Protein AF-A0A8C3I0Q3-F1 (afdb_monomer)

Foldseek 3Di:
DDDDDDDDDDDDDDDDDDDDPQDFADDDPNDGDRPPPPDPVPPDDDPPLVPPAQQVVVPDDPVNVVVLLVVLLVLLVQLCVQQVHDPQLSVQLSSQLVVCRSVHHCVVDPSLVSSLVSSQVSCVVVVNHDDSVSSVVSSVVVVVVVVVVVVVPDDPDD

Organism: Chrysemys picta bellii (NCBI:txid8478)

pLDDT: mean 80.52, std 21.51, range [33.25, 98.44]

Mean predicted aligned error: 12.86 Å

InterPro domains:
  IPR006671 Cyclin, N-terminal [PF00134] (66-139)
  IPR013763 Cyclin-like domain [SM00385] (74-154)
  IPR036915 Cyclin-like superfamily [SSF47954] (40-147)
  IPR043198 Cyclin/Cyclin-like subunit Ssn8 [PTHR10026] (51-146)

Solvent-accessible surface area (backbone atoms only — not comparable to full-atom values): 9670 Å² total; per-residue (Å²): 142,84,84,85,81,82,84,81,79,85,82,81,76,84,79,77,80,77,84,75,79,87,66,82,44,47,69,59,86,96,42,77,38,74,60,79,81,87,56,82,85,65,78,64,81,57,72,72,47,69,54,76,27,46,26,45,75,71,71,43,53,72,64,62,53,48,51,51,51,53,51,41,42,52,50,37,47,56,42,27,59,78,68,68,50,57,70,67,28,37,52,48,14,41,53,49,45,52,56,45,51,51,75,35,29,65,87,82,37,66,58,70,60,49,34,53,50,24,43,58,49,18,18,50,74,62,77,53,66,74,59,68,67,58,56,52,52,44,51,53,50,54,52,52,54,53,58,50,54,58,62,66,71,54,80,75,89,126

Nearest PDB structures (foldseek):
  2ivx-assembly2_B  TM=9.744E-01  e=4.960E-07  Homo sapiens
  5acb-assembly1_B  TM=9.656E-01  e=1.272E-06  Homo sapiens
  5acb-assembly2_A  TM=9.661E-01  e=4.551E-06  Homo sapiens
  3tnh-assembly1_B  TM=8.666E-01  e=2.474E-06  Homo sapiens
  3tni-assembly1_B  TM=8.677E-01  e=3.264E-06  Homo sapiens

Secondary structure (DSSP, 8-state):
--------PPPPPPPPPPPPP-PPPEEETTEEEPP----GGGSSPPGGGTSS-HHHHTT--HHHHHHHHHHHHHHHHHHHHHTT--HHHHHHHHHHHHHHHHHS-TTTS-HHHHHHHHHHHHHHHTT----HHHHHHHHHHHHHHHHHHHHHTSPPP-

Sequence (158 aa):
MASAATHTSPAAAPAAPPPAPAAPGILIGDRLYSEVSLTIDHSLIPEERLSPTPSMQDGLDLHSETDLRILGCELIQAAGILLRLPQVAMATGQVLFHRFFYSKSFVKHNFEIVAMACINLASKIEEAPRRIRDVINVFHHLRQLRAKSDQLHLPKPG

Radius of gyration: 23.43 Å; Cα contacts (8 Å, |Δi|>4): 129; chains: 1; bounding box: 64×87×39 Å

Structure (mmCIF, N/CA/C/O backbone):
data_AF-A0A8C3I0Q3-F1
#
_entry.id   AF-A0A8C3I0Q3-F1
#
loop_
_atom_site.group_PDB
_atom_site.id
_atom_site.type_symbol
_atom_site.label_atom_id
_atom_site.label_alt_id
_atom_site.label_comp_id
_atom_site.label_asym_id
_atom_site.label_entity_id
_atom_site.label_seq_id
_atom_site.pdbx_PDB_ins_code
_atom_site.Cartn_x
_atom_site.Cartn_y
_atom_site.Cartn_z
_atom_site.occupancy
_atom_site.B_iso_or_equiv
_atom_site.auth_seq_id
_atom_site.auth_comp_id
_atom_site.auth_asym_id
_atom_site.auth_atom_id
_atom_site.pdbx_PDB_model_num
ATOM 1 N N . MET A 1 1 ? 49.233 -57.494 -9.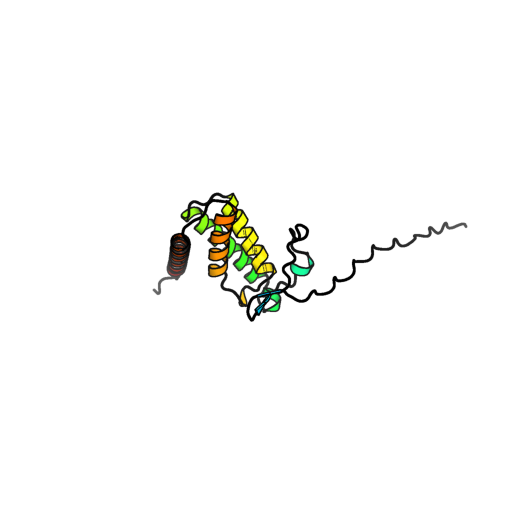953 1.00 43.34 1 MET A N 1
ATOM 2 C CA . MET A 1 1 ? 48.598 -56.604 -10.946 1.00 43.34 1 MET A CA 1
ATOM 3 C C . MET A 1 1 ? 47.140 -57.011 -11.084 1.00 43.34 1 MET A C 1
ATOM 5 O O . MET A 1 1 ? 46.882 -58.045 -11.675 1.00 43.34 1 MET A O 1
ATOM 9 N N . ALA A 1 2 ? 46.220 -56.259 -10.481 1.00 33.25 2 ALA A N 1
ATOM 10 C CA . ALA A 1 2 ? 44.783 -56.299 -10.769 1.00 33.25 2 ALA A CA 1
ATOM 11 C C . ALA A 1 2 ? 44.171 -55.038 -10.138 1.00 33.25 2 ALA A C 1
ATOM 13 O O . ALA A 1 2 ? 43.980 -54.976 -8.928 1.00 33.25 2 ALA A O 1
ATOM 14 N N . SER A 1 3 ? 43.999 -53.994 -10.951 1.00 33.38 3 SER A N 1
ATOM 15 C CA . SER A 1 3 ? 43.379 -52.728 -10.553 1.00 33.38 3 SER A CA 1
ATOM 16 C C . SER A 1 3 ? 41.869 -52.849 -10.757 1.00 33.38 3 SER A C 1
ATOM 18 O O . SER A 1 3 ? 41.429 -53.161 -11.863 1.00 33.38 3 SER A O 1
ATOM 20 N N . ALA A 1 4 ? 41.088 -52.657 -9.694 1.00 33.56 4 ALA A N 1
ATOM 21 C CA . ALA A 1 4 ? 39.631 -52.670 -9.734 1.00 33.56 4 ALA A CA 1
ATOM 22 C C . ALA A 1 4 ? 39.119 -51.298 -10.202 1.00 33.56 4 ALA A C 1
ATOM 24 O O . ALA A 1 4 ? 39.222 -50.309 -9.480 1.00 33.56 4 ALA A O 1
ATOM 25 N N . ALA A 1 5 ? 38.582 -51.240 -11.421 1.00 34.75 5 ALA A N 1
ATOM 26 C CA . ALA A 1 5 ? 37.896 -50.068 -11.948 1.00 34.75 5 ALA A CA 1
ATOM 27 C C . ALA A 1 5 ? 36.432 -50.079 -11.480 1.00 34.75 5 ALA A C 1
ATOM 29 O O . ALA A 1 5 ? 35.624 -50.894 -11.923 1.00 34.75 5 ALA A O 1
ATOM 30 N N . THR A 1 6 ? 36.090 -49.177 -10.565 1.00 37.31 6 THR A N 1
ATOM 31 C CA . THR A 1 6 ? 34.709 -48.866 -10.185 1.00 37.31 6 THR A CA 1
ATOM 32 C C . THR A 1 6 ? 34.046 -48.048 -11.293 1.00 37.31 6 THR A C 1
ATOM 34 O O . THR A 1 6 ? 34.439 -46.910 -11.546 1.00 37.31 6 THR A O 1
ATOM 37 N N . HIS A 1 7 ? 33.037 -48.623 -11.948 1.00 34.91 7 HIS A N 1
ATOM 38 C CA . HIS A 1 7 ? 32.141 -47.913 -12.859 1.00 34.91 7 HIS A CA 1
ATOM 39 C C . HIS A 1 7 ? 31.103 -47.114 -12.059 1.00 34.91 7 HIS A C 1
ATOM 41 O O . HIS A 1 7 ? 30.195 -47.684 -11.457 1.00 34.91 7 HIS A O 1
ATOM 47 N N . THR A 1 8 ? 31.217 -45.789 -12.075 1.00 34.84 8 THR A N 1
ATOM 48 C CA . THR A 1 8 ? 30.207 -44.862 -11.551 1.00 34.84 8 THR A CA 1
ATOM 49 C C . THR A 1 8 ? 29.217 -44.527 -12.672 1.00 34.84 8 THR A C 1
ATOM 51 O O . THR A 1 8 ? 29.595 -43.928 -13.676 1.00 34.84 8 THR A O 1
ATOM 54 N N . SER A 1 9 ? 27.954 -44.939 -12.527 1.00 37.19 9 SER A N 1
ATOM 55 C CA . SER A 1 9 ? 26.857 -44.533 -13.423 1.00 37.19 9 SER A CA 1
ATOM 56 C C . SER A 1 9 ? 26.417 -43.096 -13.109 1.00 37.19 9 SER A C 1
ATOM 58 O O . SER A 1 9 ? 26.292 -42.768 -11.927 1.00 37.19 9 SER A O 1
ATOM 60 N N . PRO A 1 10 ? 26.142 -42.233 -14.104 1.00 39.41 10 PRO A N 1
ATOM 61 C CA . PRO A 1 10 ? 25.580 -40.916 -13.844 1.00 39.41 10 PRO A CA 1
ATOM 62 C C . PRO A 1 10 ? 24.071 -41.032 -13.588 1.00 39.41 10 PRO A C 1
ATOM 64 O O . PRO A 1 10 ? 23.321 -41.562 -14.408 1.00 39.41 10 PRO A O 1
ATOM 67 N N . ALA A 1 11 ? 23.634 -40.540 -12.429 1.00 35.19 11 ALA A N 1
ATOM 68 C CA . ALA A 1 11 ? 22.229 -40.400 -12.077 1.00 35.19 11 ALA A CA 1
ATOM 69 C C . ALA A 1 11 ? 21.565 -39.363 -12.998 1.00 35.19 11 ALA A C 1
ATOM 71 O O . ALA A 1 11 ? 21.990 -38.210 -13.062 1.00 35.19 11 ALA A O 1
ATOM 72 N N . ALA A 1 12 ? 20.534 -39.792 -13.725 1.00 34.19 12 ALA A N 1
ATOM 73 C CA . ALA A 1 12 ? 19.711 -38.931 -14.560 1.00 34.19 12 ALA A CA 1
ATOM 74 C C . ALA A 1 12 ? 18.939 -37.929 -13.684 1.00 34.19 12 ALA A C 1
ATOM 76 O O . ALA A 1 12 ? 18.194 -38.321 -12.786 1.00 34.19 12 ALA A O 1
ATOM 77 N N . ALA A 1 13 ? 19.134 -36.637 -13.947 1.00 39.19 13 ALA A N 1
ATOM 78 C CA . ALA A 1 13 ? 18.364 -35.557 -13.341 1.00 39.19 13 ALA A CA 1
ATOM 79 C C . ALA A 1 13 ? 16.880 -35.649 -13.760 1.00 39.19 13 ALA A C 1
ATOM 81 O O . ALA A 1 13 ? 16.601 -36.008 -14.909 1.00 39.19 13 ALA A O 1
ATOM 82 N N . PRO A 1 14 ? 15.918 -35.326 -12.876 1.00 41.22 14 PRO A N 1
ATOM 83 C CA . PRO A 1 14 ? 14.510 -35.323 -13.244 1.00 41.22 14 PRO A CA 1
ATOM 84 C C . PRO A 1 14 ? 14.243 -34.187 -14.238 1.00 41.22 14 PRO A C 1
ATOM 86 O O . PRO A 1 14 ? 14.601 -33.033 -14.005 1.00 41.22 14 PRO A O 1
ATOM 89 N N . ALA A 1 15 ? 13.637 -34.540 -15.370 1.00 39.31 15 ALA A N 1
ATOM 90 C CA . ALA A 1 15 ? 13.244 -33.610 -16.417 1.00 39.31 15 ALA A CA 1
ATOM 91 C C . ALA A 1 15 ? 12.249 -32.568 -15.876 1.00 39.31 15 ALA A C 1
ATOM 93 O O . ALA A 1 15 ? 11.259 -32.919 -15.230 1.00 39.31 15 ALA A O 1
ATOM 94 N N . ALA A 1 16 ? 12.519 -31.292 -16.154 1.00 39.94 16 ALA A N 1
ATOM 95 C CA . ALA A 1 16 ? 11.624 -30.185 -15.847 1.00 39.94 16 ALA A CA 1
ATOM 96 C C . ALA A 1 16 ? 10.252 -30.377 -16.532 1.00 39.94 16 ALA A C 1
ATOM 98 O O . ALA A 1 16 ? 10.204 -30.867 -17.667 1.00 39.94 16 ALA A O 1
ATOM 99 N N . PRO A 1 17 ? 9.137 -29.998 -15.880 1.00 45.41 17 PRO A N 1
ATOM 100 C CA . PRO A 1 17 ? 7.820 -30.076 -16.494 1.00 45.41 17 PRO A CA 1
ATOM 101 C C . PRO A 1 17 ? 7.729 -29.107 -17.690 1.00 45.41 17 PRO A C 1
ATOM 103 O O . PRO A 1 17 ? 8.362 -28.048 -17.678 1.00 45.41 17 PRO A O 1
ATOM 106 N N . PRO A 1 18 ? 6.959 -29.450 -18.738 1.00 50.00 18 PRO A N 1
ATOM 107 C CA . PRO A 1 18 ? 6.810 -28.602 -19.915 1.00 50.00 18 PRO A CA 1
ATOM 108 C C . PRO A 1 18 ? 6.113 -27.275 -19.560 1.00 50.00 18 PRO A C 1
ATOM 110 O O . PRO A 1 18 ? 5.263 -27.252 -18.665 1.00 50.00 18 PRO A O 1
ATOM 113 N N . PRO A 1 19 ? 6.422 -26.168 -20.264 1.00 43.94 19 PRO A N 1
ATOM 114 C CA . PRO A 1 19 ? 5.737 -24.899 -20.057 1.00 43.94 19 PRO A CA 1
ATOM 115 C C . PRO A 1 19 ? 4.257 -25.051 -20.426 1.00 43.94 19 PRO A C 1
ATOM 117 O O . PRO A 1 19 ? 3.920 -25.444 -21.545 1.00 43.94 19 PRO A O 1
ATOM 120 N N . ALA A 1 20 ? 3.376 -24.760 -19.468 1.00 48.34 20 ALA A N 1
ATOM 121 C CA . ALA A 1 20 ? 1.935 -24.761 -19.682 1.00 48.34 20 ALA A CA 1
ATOM 122 C C . ALA A 1 20 ? 1.564 -23.823 -20.852 1.00 48.34 20 ALA A C 1
ATOM 124 O O . ALA A 1 20 ? 2.151 -22.742 -20.978 1.00 48.34 20 ALA A O 1
ATOM 125 N N . PRO A 1 21 ? 0.608 -24.209 -21.716 1.00 46.50 21 PRO A N 1
ATOM 126 C CA . PRO A 1 21 ? 0.181 -23.372 -22.828 1.00 46.50 21 PRO A CA 1
ATOM 127 C C . PRO A 1 21 ? -0.426 -22.077 -22.282 1.00 46.50 21 PRO A C 1
ATOM 129 O O . PRO A 1 21 ? -1.299 -22.111 -21.417 1.00 46.50 21 PRO A O 1
ATOM 132 N N . ALA A 1 22 ? 0.048 -20.935 -22.783 1.00 52.22 22 ALA A N 1
ATOM 133 C CA . ALA A 1 22 ? -0.490 -19.623 -22.446 1.00 52.22 22 ALA A CA 1
ATOM 134 C C . ALA A 1 22 ? -1.973 -19.559 -22.852 1.00 52.22 22 ALA A C 1
ATOM 136 O O . ALA A 1 22 ? -2.297 -19.411 -24.031 1.00 52.22 22 ALA A O 1
ATOM 137 N N . ALA A 1 23 ? -2.869 -19.720 -21.879 1.00 55.72 23 ALA A N 1
ATOM 138 C CA . ALA A 1 23 ? -4.301 -19.601 -22.088 1.00 55.72 23 ALA A CA 1
ATOM 139 C C . ALA A 1 23 ? -4.661 -18.142 -22.438 1.00 55.72 23 ALA A C 1
ATOM 141 O O . ALA A 1 23 ? -4.063 -17.203 -21.894 1.00 55.72 23 ALA A O 1
ATOM 142 N N . PRO A 1 24 ? -5.611 -17.921 -23.364 1.00 56.50 24 PRO A N 1
ATOM 143 C CA . PRO A 1 24 ? -6.038 -16.582 -23.738 1.00 56.50 24 PRO A CA 1
ATOM 144 C C . PRO A 1 24 ? -6.666 -15.901 -22.517 1.00 56.50 24 PRO A C 1
ATOM 146 O O . PRO A 1 24 ? -7.487 -16.489 -21.819 1.00 56.50 24 PRO A O 1
ATOM 149 N N . GLY A 1 25 ? -6.238 -14.672 -22.236 1.00 62.09 25 GLY A N 1
ATOM 150 C CA . GLY A 1 25 ? -6.699 -13.906 -21.081 1.00 62.09 25 GLY A CA 1
ATOM 151 C C . GLY A 1 25 ? -8.220 -13.698 -21.010 1.00 62.09 25 GLY A C 1
ATOM 152 O O . GLY A 1 25 ? -8.960 -13.935 -21.961 1.00 62.09 25 GLY A O 1
ATOM 153 N N . ILE A 1 26 ? -8.693 -13.204 -19.870 1.00 70.38 26 ILE A N 1
ATOM 154 C CA . ILE A 1 26 ? -10.097 -12.880 -19.609 1.00 70.38 26 ILE A CA 1
ATOM 155 C C . ILE A 1 26 ? -10.394 -11.472 -20.145 1.00 70.38 26 ILE A C 1
ATOM 157 O O . ILE A 1 26 ? -9.803 -10.491 -19.696 1.00 70.38 26 ILE A O 1
ATOM 161 N N . LEU A 1 27 ? -11.331 -11.338 -21.084 1.00 68.06 27 LEU A N 1
ATOM 162 C CA . LEU A 1 27 ? -11.832 -10.033 -21.532 1.00 68.06 27 LEU A CA 1
ATOM 163 C C . LEU A 1 27 ? -12.856 -9.487 -20.524 1.00 68.06 27 LEU A C 1
ATOM 165 O O . LEU A 1 27 ? -13.904 -10.095 -20.318 1.00 68.06 27 LEU A O 1
ATOM 169 N N . ILE A 1 28 ? -12.572 -8.333 -19.909 1.00 72.31 28 ILE A N 1
ATOM 170 C CA . ILE A 1 28 ? -13.532 -7.586 -19.081 1.00 72.31 28 ILE A CA 1
ATOM 171 C C . ILE A 1 28 ? -13.720 -6.203 -19.709 1.00 72.31 28 ILE A C 1
ATOM 173 O O . ILE A 1 28 ? -12.817 -5.361 -19.674 1.00 72.31 28 ILE A O 1
ATOM 177 N N . GLY A 1 29 ? -14.898 -5.973 -20.296 1.00 78.50 29 GLY A N 1
ATOM 178 C CA . GLY A 1 29 ? -15.143 -4.811 -21.157 1.00 78.50 29 GLY A CA 1
ATOM 179 C C . GLY A 1 29 ? -14.197 -4.824 -22.361 1.00 78.50 29 GLY A C 1
ATOM 180 O O . GLY A 1 29 ? -14.036 -5.858 -23.004 1.00 78.50 29 GLY A O 1
ATOM 181 N N . ASP A 1 30 ? -13.514 -3.704 -22.603 1.00 76.81 30 ASP A N 1
ATOM 182 C CA . ASP A 1 30 ? -12.577 -3.548 -23.728 1.00 76.81 30 ASP A CA 1
ATOM 183 C C . ASP A 1 30 ? -11.129 -3.949 -23.380 1.00 76.81 30 ASP A C 1
ATOM 185 O O . ASP A 1 30 ? -10.208 -3.729 -24.168 1.00 76.81 30 ASP A O 1
ATOM 189 N N . ARG A 1 31 ? -10.880 -4.488 -22.176 1.00 58.88 31 ARG A N 1
ATOM 190 C CA . ARG A 1 31 ? -9.529 -4.850 -21.719 1.00 58.88 31 ARG A CA 1
ATOM 191 C C . ARG A 1 31 ? -9.372 -6.355 -21.571 1.00 58.88 31 ARG A C 1
ATOM 193 O O . ARG A 1 31 ? -10.122 -7.006 -20.847 1.00 58.88 31 ARG A O 1
ATOM 200 N N . LEU A 1 32 ? -8.327 -6.879 -22.208 1.00 61.72 32 LEU A N 1
ATOM 201 C CA . LEU A 1 32 ? -7.843 -8.239 -22.004 1.00 61.72 32 LEU A CA 1
ATOM 202 C C . LEU A 1 32 ? -6.992 -8.281 -20.733 1.00 61.72 32 LEU A C 1
ATOM 204 O O . LEU A 1 32 ? -5.876 -7.763 -20.694 1.00 61.72 32 LEU A O 1
ATOM 208 N N . TYR A 1 33 ? -7.535 -8.883 -19.684 1.00 58.69 33 TYR A N 1
ATOM 209 C CA . TYR A 1 33 ? -6.803 -9.213 -18.471 1.00 58.69 33 TYR A CA 1
ATOM 210 C C . TYR A 1 33 ? -6.106 -10.553 -18.680 1.00 58.69 33 TYR A C 1
ATOM 212 O O . TYR A 1 33 ? -6.688 -11.471 -19.244 1.00 58.69 33 TYR A O 1
ATOM 220 N N . SER A 1 34 ? -4.856 -10.694 -18.239 1.00 60.94 34 SER A N 1
ATOM 221 C CA . SER A 1 34 ? -4.207 -12.010 -18.192 1.00 60.94 34 SER A CA 1
ATOM 222 C C . SER A 1 34 ? -5.088 -12.981 -17.406 1.00 60.94 34 SER A C 1
ATOM 224 O O . SER A 1 34 ? -5.649 -12.575 -16.386 1.00 60.94 34 SER A O 1
ATOM 226 N N . GLU A 1 35 ? -5.208 -14.230 -17.860 1.00 55.62 35 GLU A N 1
ATOM 227 C CA . GLU A 1 35 ? -5.932 -15.258 -17.113 1.00 55.62 35 GLU A CA 1
ATOM 228 C C . GLU A 1 35 ? -5.359 -15.320 -15.688 1.00 55.62 35 GLU A C 1
ATOM 230 O O . GLU A 1 35 ? -4.160 -15.531 -15.490 1.00 55.62 35 GLU A O 1
ATOM 235 N N . VAL A 1 36 ? -6.190 -15.022 -14.688 1.00 55.66 36 VAL A N 1
ATOM 236 C CA . VAL A 1 36 ? -5.769 -15.071 -13.289 1.00 55.66 36 VAL A CA 1
ATOM 237 C C . VAL A 1 36 ? -6.027 -16.490 -12.807 1.00 55.66 36 VAL A C 1
ATOM 239 O O . VAL A 1 36 ? -7.108 -16.795 -12.310 1.00 55.66 36 VAL A O 1
ATOM 242 N N . SER A 1 37 ? -5.036 -17.362 -12.979 1.00 56.97 37 SER A N 1
ATOM 243 C C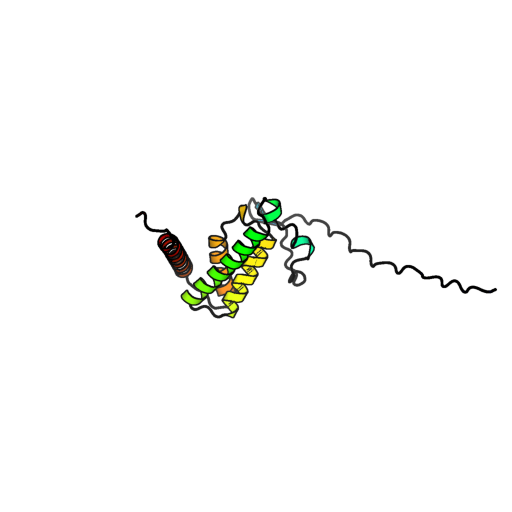A . SER A 1 37 ? -5.060 -18.697 -12.381 1.00 56.97 37 SER A CA 1
ATOM 244 C C . SER A 1 37 ? -4.902 -18.562 -10.863 1.00 56.97 37 SER A C 1
ATOM 246 O O . SER A 1 37 ? -3.810 -18.321 -10.346 1.00 56.97 37 SER A O 1
ATOM 248 N N . LEU A 1 38 ? -6.026 -18.621 -10.143 1.00 56.00 38 LEU A N 1
ATOM 249 C CA . LEU A 1 38 ? -6.081 -18.568 -8.681 1.00 56.00 38 LEU A CA 1
ATOM 250 C C . LEU A 1 38 ? -5.891 -19.977 -8.109 1.00 56.00 38 LEU A C 1
ATOM 252 O O . LEU A 1 38 ? -6.814 -20.558 -7.541 1.00 56.00 38 LEU A O 1
ATOM 256 N N . THR A 1 39 ? -4.699 -20.545 -8.282 1.00 60.81 39 THR A N 1
ATOM 257 C CA . THR A 1 39 ? -4.324 -21.799 -7.624 1.00 60.81 39 THR A CA 1
ATOM 258 C C . THR A 1 39 ? -3.658 -21.522 -6.280 1.00 60.81 39 THR A C 1
ATOM 260 O O . THR A 1 39 ? -2.905 -20.560 -6.106 1.00 60.81 39 THR A O 1
ATOM 263 N N . ILE A 1 40 ? -3.932 -22.387 -5.303 1.00 64.56 40 ILE A N 1
ATOM 264 C CA . ILE A 1 40 ? -3.296 -22.341 -3.973 1.00 64.56 40 ILE A CA 1
ATOM 265 C C . ILE A 1 40 ? -1.785 -22.638 -4.073 1.00 64.56 40 ILE A C 1
ATOM 267 O O . ILE A 1 40 ? -0.996 -22.234 -3.214 1.00 64.56 40 ILE A O 1
ATOM 271 N N . ASP A 1 41 ? -1.392 -23.286 -5.172 1.00 61.12 41 ASP A N 1
ATOM 272 C CA . ASP A 1 41 ? -0.048 -23.775 -5.479 1.00 61.12 41 ASP A CA 1
ATOM 273 C C . ASP A 1 41 ? 0.979 -22.647 -5.700 1.00 61.12 41 ASP A C 1
ATOM 275 O O . ASP A 1 41 ? 2.181 -22.866 -5.570 1.00 61.12 41 ASP A O 1
ATOM 279 N N . HIS A 1 42 ? 0.529 -21.409 -5.946 1.00 63.09 42 HIS A N 1
ATOM 280 C CA . HIS A 1 42 ? 1.388 -20.225 -6.106 1.00 63.09 42 HIS A CA 1
ATOM 281 C C . HIS A 1 42 ? 1.436 -19.333 -4.855 1.00 63.09 42 HIS A C 1
ATOM 283 O O . HIS A 1 42 ? 1.390 -18.098 -4.922 1.00 63.09 42 HIS A O 1
ATOM 289 N N . SER A 1 43 ? 1.531 -19.954 -3.678 1.00 67.94 43 SER A N 1
ATOM 290 C CA . SER A 1 43 ? 1.726 -19.223 -2.417 1.00 67.94 43 SER A CA 1
ATOM 291 C C . SER A 1 43 ? 3.145 -18.653 -2.278 1.00 67.94 43 SER A C 1
ATOM 293 O O . SER A 1 43 ? 3.323 -17.603 -1.658 1.00 67.94 43 SER A O 1
ATOM 295 N N . LEU A 1 44 ? 4.139 -19.293 -2.904 1.00 75.75 44 LEU A N 1
ATOM 296 C CA . LEU A 1 44 ? 5.529 -18.834 -2.950 1.00 75.75 44 LEU A CA 1
ATOM 297 C C . LEU A 1 44 ? 5.843 -18.145 -4.282 1.00 75.75 44 LEU A C 1
ATOM 299 O O . LEU A 1 44 ? 5.293 -18.490 -5.328 1.00 75.75 44 LEU A O 1
ATOM 303 N N . ILE A 1 45 ? 6.739 -17.160 -4.233 1.00 77.06 45 ILE A N 1
ATOM 304 C CA . ILE A 1 45 ? 7.281 -16.514 -5.430 1.00 77.06 45 ILE A CA 1
ATOM 305 C C . ILE A 1 45 ? 8.367 -17.447 -5.986 1.00 77.06 45 ILE A C 1
ATOM 307 O O . ILE A 1 45 ? 9.291 -17.754 -5.234 1.00 77.06 45 ILE A O 1
ATOM 311 N N . PRO A 1 46 ? 8.269 -17.908 -7.248 1.00 78.81 46 PRO A 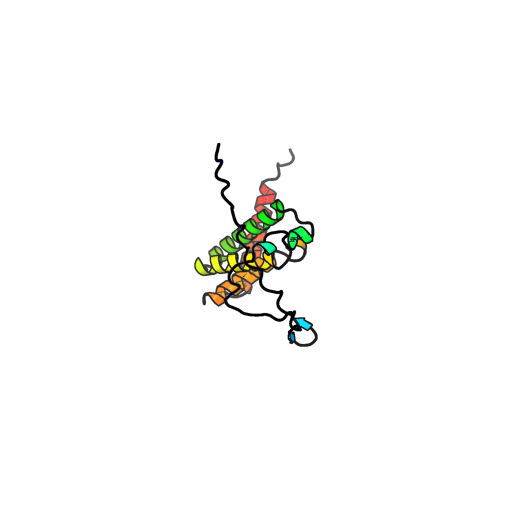N 1
ATOM 312 C CA . PRO A 1 46 ? 9.298 -18.753 -7.853 1.00 78.81 46 PRO A CA 1
ATOM 313 C C . PRO A 1 46 ? 10.668 -18.069 -7.820 1.00 78.81 46 PRO A C 1
ATOM 315 O O . PRO A 1 46 ? 10.745 -16.849 -8.004 1.00 78.81 46 PRO A O 1
ATOM 318 N N . GLU A 1 47 ? 11.74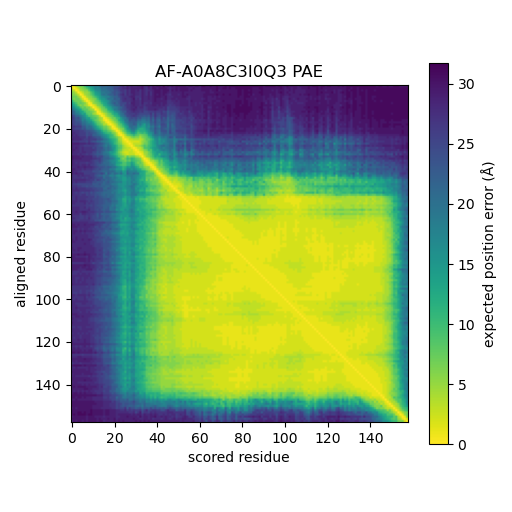1 -18.831 -7.599 1.00 79.81 47 GLU A N 1
ATOM 319 C CA . GLU A 1 47 ? 13.100 -18.285 -7.463 1.00 79.81 47 GLU A CA 1
ATOM 320 C C . GLU A 1 47 ? 13.533 -17.501 -8.710 1.00 79.81 47 GLU A C 1
ATOM 322 O O . GLU A 1 47 ? 14.197 -16.470 -8.608 1.00 79.81 47 GLU A O 1
ATOM 327 N N . GLU A 1 48 ? 13.052 -17.902 -9.887 1.00 81.75 48 GLU A N 1
ATOM 328 C CA . GLU A 1 48 ? 13.329 -17.250 -11.168 1.00 81.75 48 GLU A CA 1
ATOM 329 C C . GLU A 1 48 ? 12.721 -15.842 -11.260 1.00 81.75 48 GLU A C 1
ATOM 331 O O . GLU A 1 48 ? 13.125 -15.033 -12.092 1.00 81.75 48 GLU A O 1
ATOM 336 N N . ARG A 1 49 ? 11.734 -15.525 -10.412 1.00 77.44 49 ARG A N 1
ATOM 337 C CA . ARG A 1 49 ? 11.136 -14.183 -10.311 1.00 77.44 49 ARG A CA 1
ATOM 338 C C . ARG A 1 49 ? 11.799 -13.309 -9.252 1.00 77.44 49 ARG A C 1
ATOM 340 O O . ARG A 1 49 ? 11.493 -12.117 -9.187 1.00 77.44 49 ARG A O 1
ATOM 347 N N . LEU A 1 50 ? 12.691 -13.873 -8.436 1.00 81.69 50 LEU A N 1
ATOM 348 C CA . LEU A 1 50 ? 13.473 -13.112 -7.463 1.00 81.69 50 LEU A CA 1
ATOM 349 C C . LEU A 1 50 ? 14.624 -12.362 -8.140 1.00 81.69 50 LEU A C 1
ATOM 351 O O . LEU A 1 50 ? 15.009 -11.298 -7.665 1.00 81.69 50 LEU A O 1
ATOM 355 N N . SER A 1 51 ? 15.139 -12.870 -9.267 1.00 85.44 51 SER A N 1
ATOM 356 C CA . SER A 1 51 ? 16.095 -12.142 -10.104 1.00 85.44 51 SER A CA 1
ATOM 357 C C . SER A 1 51 ? 16.072 -12.605 -11.574 1.00 85.44 51 SER A C 1
ATOM 359 O O . SER A 1 51 ? 16.092 -13.807 -11.826 1.00 85.44 51 SER A O 1
ATOM 361 N N . PRO A 1 52 ? 16.070 -11.679 -12.556 1.00 86.00 52 PRO A N 1
ATOM 362 C CA . PRO A 1 52 ? 15.966 -10.226 -12.399 1.00 86.00 52 PRO A CA 1
ATOM 363 C C . PRO A 1 52 ? 14.527 -9.785 -12.079 1.00 86.00 52 PRO A C 1
ATOM 365 O O . PRO A 1 52 ? 13.577 -10.195 -12.751 1.00 86.00 52 PRO A O 1
ATOM 368 N N . THR A 1 53 ? 14.361 -8.905 -11.087 1.00 92.69 53 THR A N 1
ATOM 369 C CA . THR A 1 53 ? 13.044 -8.349 -10.737 1.00 92.69 53 THR A CA 1
ATOM 370 C C . THR A 1 53 ? 12.510 -7.446 -11.864 1.00 92.69 53 THR A C 1
ATOM 372 O O . THR A 1 53 ? 13.287 -6.918 -12.668 1.00 92.69 53 THR A O 1
ATOM 375 N N . PRO A 1 54 ? 11.191 -7.182 -11.921 1.00 93.44 54 PRO A N 1
ATOM 376 C CA . PRO A 1 54 ? 10.638 -6.208 -12.863 1.00 93.44 54 PRO A CA 1
ATOM 377 C C . PRO A 1 54 ? 11.235 -4.800 -12.716 1.00 93.44 54 PRO A C 1
ATOM 379 O O . PRO A 1 54 ? 11.335 -4.079 -13.704 1.00 93.44 54 PRO A O 1
ATOM 382 N N . SER A 1 55 ? 11.627 -4.394 -11.503 1.00 94.56 55 SER A N 1
ATOM 383 C CA . SER A 1 55 ? 12.254 -3.085 -11.280 1.00 94.56 55 SER A CA 1
ATOM 384 C C . SER A 1 55 ? 13.686 -3.048 -11.812 1.00 94.56 55 SER A C 1
ATOM 386 O O . SER A 1 55 ? 14.058 -2.065 -12.446 1.00 94.56 55 SER A O 1
ATOM 388 N N . MET A 1 56 ? 14.450 -4.136 -11.650 1.00 94.69 56 MET A N 1
ATOM 3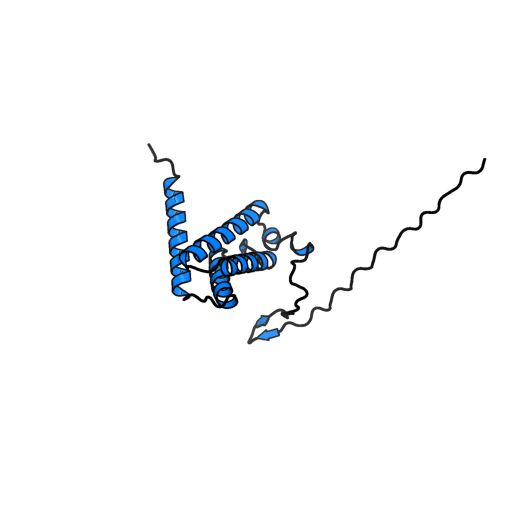89 C CA . MET A 1 56 ? 15.784 -4.281 -12.245 1.00 94.69 56 MET A CA 1
ATOM 390 C C . MET A 1 56 ? 15.741 -4.226 -13.771 1.00 94.69 56 MET A C 1
ATOM 392 O O . MET A 1 56 ? 16.574 -3.574 -14.395 1.00 94.69 56 MET A O 1
ATOM 396 N N . GLN A 1 57 ? 14.743 -4.867 -14.380 1.00 94.06 57 GLN A N 1
ATOM 397 C CA . GLN A 1 57 ? 14.532 -4.807 -15.830 1.00 94.06 57 GLN A CA 1
ATOM 398 C C . GLN A 1 57 ? 14.205 -3.386 -16.315 1.00 94.06 57 GLN A C 1
ATOM 400 O O . GLN A 1 57 ? 14.554 -3.026 -17.435 1.00 94.06 57 GLN A O 1
ATOM 405 N N . ASP A 1 58 ? 13.584 -2.569 -15.461 1.00 94.38 58 ASP A N 1
ATOM 406 C CA . ASP A 1 58 ? 13.304 -1.154 -15.719 1.00 94.38 58 ASP A CA 1
ATOM 407 C C . ASP A 1 58 ? 14.459 -0.217 -15.298 1.00 94.38 58 ASP A C 1
ATOM 409 O O . ASP A 1 58 ? 14.298 1.003 -15.321 1.00 94.38 58 ASP A O 1
ATOM 413 N N . GLY A 1 59 ? 15.624 -0.767 -14.936 1.00 93.75 59 GLY A N 1
ATOM 414 C CA . GLY A 1 59 ? 16.846 -0.010 -14.653 1.00 93.75 59 GLY A CA 1
ATOM 415 C C . GLY A 1 59 ? 17.032 0.436 -13.201 1.00 93.75 59 GLY A C 1
ATOM 416 O O . GLY A 1 59 ? 17.913 1.253 -12.940 1.00 93.75 59 GLY A O 1
ATOM 417 N N . LEU A 1 60 ? 16.236 -0.074 -12.256 1.00 95.00 60 LEU A N 1
ATOM 418 C CA . LEU A 1 60 ? 16.445 0.173 -10.829 1.00 95.00 60 LEU A CA 1
ATOM 419 C C . LEU A 1 60 ? 17.507 -0.781 -10.269 1.00 95.00 60 LEU A C 1
ATOM 421 O O . LEU A 1 60 ? 17.424 -1.993 -10.462 1.00 95.00 60 LEU A O 1
ATOM 425 N N . ASP A 1 61 ? 18.497 -0.256 -9.554 1.00 95.00 61 ASP A N 1
ATOM 426 C CA . ASP A 1 61 ? 19.496 -1.098 -8.906 1.00 95.00 61 ASP A CA 1
ATOM 427 C C . ASP A 1 61 ? 18.902 -1.873 -7.715 1.00 95.00 61 ASP A C 1
ATOM 429 O O . ASP A 1 61 ? 17.928 -1.459 -7.080 1.00 95.00 61 ASP A O 1
ATOM 433 N N . LEU A 1 62 ? 19.510 -3.019 -7.398 1.00 92.81 62 LEU A N 1
ATOM 434 C CA . LEU A 1 62 ? 19.029 -3.914 -6.345 1.00 92.81 62 LEU A CA 1
ATOM 435 C C . LEU A 1 62 ? 19.033 -3.254 -4.956 1.00 92.81 62 LEU A C 1
ATOM 437 O O . LEU A 1 62 ? 18.174 -3.568 -4.130 1.00 92.81 62 LEU A O 1
ATOM 441 N N . HIS A 1 63 ? 19.988 -2.360 -4.684 1.00 95.56 63 HIS A N 1
ATOM 442 C CA . HIS A 1 63 ? 20.096 -1.705 -3.384 1.00 95.56 63 HIS A CA 1
ATOM 443 C C . HIS A 1 63 ? 18.949 -0.709 -3.190 1.00 95.56 63 HIS A C 1
ATOM 445 O O . HIS A 1 63 ? 18.188 -0.850 -2.236 1.00 95.56 63 HIS A O 1
ATOM 451 N N . SER A 1 64 ? 18.724 0.179 -4.160 1.00 95.50 64 SER A N 1
ATOM 452 C CA . SER A 1 64 ? 17.584 1.099 -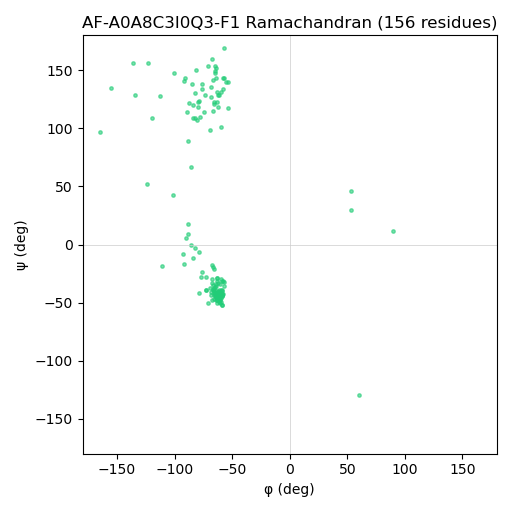4.172 1.00 95.50 64 SER A CA 1
ATOM 453 C C . SER A 1 64 ? 16.247 0.362 -4.136 1.00 95.50 64 SER A C 1
ATOM 455 O O . SER A 1 64 ? 15.322 0.782 -3.441 1.00 95.50 64 SER A O 1
ATOM 457 N N . GLU A 1 65 ? 16.112 -0.756 -4.858 1.00 95.94 65 GLU A N 1
ATOM 458 C CA . GLU A 1 65 ? 14.907 -1.584 -4.776 1.00 95.94 65 GLU A CA 1
ATOM 459 C C . GLU A 1 65 ? 14.695 -2.144 -3.361 1.00 95.94 65 GLU A C 1
ATOM 461 O O . GLU A 1 65 ? 13.569 -2.153 -2.856 1.00 95.94 65 GLU A O 1
ATOM 466 N N . THR A 1 66 ? 15.765 -2.599 -2.712 1.00 95.62 66 THR A N 1
ATOM 467 C CA . THR A 1 66 ? 15.717 -3.119 -1.340 1.00 95.62 66 THR A CA 1
ATOM 468 C C . THR A 1 66 ? 15.308 -2.026 -0.356 1.00 95.62 66 THR A C 1
ATOM 470 O O . THR A 1 66 ? 14.401 -2.246 0.449 1.00 95.62 66 THR A O 1
ATOM 473 N N . ASP A 1 67 ? 15.881 -0.831 -0.476 1.00 96.75 67 ASP A N 1
ATOM 474 C CA . ASP A 1 67 ? 15.542 0.314 0.370 1.00 96.75 67 ASP A CA 1
ATOM 475 C C . ASP A 1 67 ? 14.079 0.736 0.189 1.00 96.75 67 ASP A C 1
ATOM 477 O O . ASP A 1 67 ? 13.373 0.982 1.168 1.00 96.75 67 ASP A O 1
ATOM 481 N N . LEU A 1 68 ? 13.567 0.737 -1.047 1.00 96.69 68 LEU A N 1
ATOM 482 C CA . LEU A 1 68 ? 12.152 1.007 -1.322 1.00 96.69 68 LEU A CA 1
ATOM 483 C C . LEU A 1 68 ? 11.224 -0.053 -0.721 1.00 96.69 68 LEU A C 1
ATOM 485 O O . LEU A 1 68 ? 10.128 0.277 -0.256 1.00 96.69 68 LEU A O 1
ATOM 489 N N . ARG A 1 69 ? 11.643 -1.324 -0.705 1.00 96.81 69 ARG A N 1
ATOM 490 C CA . ARG A 1 69 ? 10.891 -2.406 -0.052 1.00 96.81 69 ARG A CA 1
ATOM 491 C C . ARG A 1 69 ? 10.838 -2.213 1.460 1.00 96.81 69 ARG A C 1
ATOM 493 O O . ARG A 1 69 ? 9.750 -2.298 2.027 1.00 96.81 69 ARG A O 1
ATOM 500 N N . ILE A 1 70 ? 11.976 -1.912 2.085 1.00 97.06 70 ILE A N 1
ATOM 501 C CA . ILE A 1 70 ? 12.065 -1.625 3.523 1.00 97.06 70 ILE A CA 1
ATOM 502 C C . ILE A 1 70 ? 11.177 -0.427 3.862 1.00 97.06 70 ILE A C 1
ATOM 504 O O . ILE A 1 70 ? 10.282 -0.537 4.700 1.00 97.06 70 ILE A O 1
ATOM 508 N N . LEU A 1 71 ? 11.339 0.677 3.133 1.00 96.31 71 LEU A N 1
ATOM 509 C CA . LEU A 1 71 ? 10.582 1.901 3.352 1.00 96.31 71 LEU A CA 1
ATOM 510 C C . LEU A 1 71 ? 9.069 1.698 3.176 1.00 96.31 71 LEU A C 1
ATOM 512 O O . LEU A 1 71 ? 8.265 2.229 3.944 1.00 96.31 71 LEU A O 1
ATOM 516 N N . GLY A 1 72 ? 8.655 0.921 2.172 1.00 97.19 72 GLY A N 1
ATOM 517 C CA . GLY A 1 72 ? 7.254 0.557 1.982 1.00 97.19 72 GLY A CA 1
ATOM 518 C C . GLY A 1 72 ? 6.678 -0.196 3.183 1.00 97.19 72 GLY A C 1
ATOM 519 O O . GLY A 1 72 ? 5.583 0.126 3.650 1.00 97.19 72 GLY A O 1
ATOM 520 N N . CYS A 1 73 ? 7.432 -1.151 3.731 1.00 97.81 73 CYS A N 1
ATOM 521 C CA . CYS A 1 73 ? 7.036 -1.906 4.918 1.00 97.81 73 CYS A CA 1
ATOM 522 C C . CYS A 1 73 ? 6.975 -1.039 6.183 1.00 97.81 73 CYS A C 1
ATOM 524 O O . CYS A 1 73 ? 6.033 -1.189 6.968 1.00 97.81 73 CYS A O 1
ATOM 526 N N . GLU A 1 74 ? 7.910 -0.104 6.355 1.00 97.38 74 GLU A N 1
ATOM 527 C CA . GLU A 1 74 ? 7.890 0.881 7.442 1.00 97.38 74 GLU A CA 1
ATOM 528 C C . GLU A 1 74 ? 6.659 1.791 7.362 1.00 97.38 74 GLU A C 1
ATOM 530 O O . GLU A 1 74 ? 5.988 2.014 8.372 1.00 97.38 74 GLU A O 1
ATOM 535 N N . LEU A 1 75 ? 6.305 2.270 6.162 1.00 97.31 75 LEU A N 1
ATOM 536 C CA . LEU A 1 75 ? 5.094 3.069 5.957 1.00 97.31 75 LEU A CA 1
ATOM 537 C C . LEU A 1 75 ? 3.826 2.284 6.297 1.00 97.31 75 LEU A C 1
ATOM 539 O O . LEU A 1 75 ? 2.939 2.826 6.957 1.00 97.31 75 LEU A O 1
ATOM 543 N N . ILE A 1 76 ? 3.735 1.018 5.877 1.00 98.31 76 ILE A N 1
ATOM 544 C CA . ILE A 1 76 ? 2.594 0.150 6.205 1.00 98.31 76 ILE A CA 1
ATOM 545 C C . ILE A 1 76 ? 2.489 -0.040 7.721 1.00 98.31 76 ILE A C 1
ATOM 547 O O . ILE A 1 76 ? 1.396 0.090 8.275 1.00 98.31 76 ILE A O 1
ATOM 551 N N . GLN A 1 77 ? 3.610 -0.283 8.402 1.00 98.25 77 GLN A N 1
ATOM 552 C CA . GLN A 1 77 ? 3.637 -0.447 9.854 1.00 98.25 77 GLN A CA 1
ATOM 553 C C . GLN A 1 77 ? 3.201 0.838 10.572 1.00 98.25 77 GLN A C 1
ATOM 555 O O . GLN A 1 77 ? 2.307 0.810 11.419 1.00 98.25 77 GLN A O 1
ATOM 560 N N . ALA A 1 78 ? 3.791 1.981 10.214 1.00 98.06 78 ALA A N 1
ATOM 561 C CA . ALA A 1 78 ? 3.468 3.269 10.819 1.00 98.06 78 ALA A CA 1
ATOM 562 C C . ALA A 1 78 ? 1.996 3.644 10.593 1.00 98.06 78 ALA A C 1
ATOM 564 O O . ALA A 1 78 ? 1.299 4.054 11.525 1.00 98.06 78 ALA A O 1
ATOM 565 N N . ALA A 1 79 ? 1.492 3.447 9.371 1.00 98.19 79 ALA A N 1
ATOM 566 C CA . ALA A 1 79 ? 0.095 3.696 9.055 1.00 98.19 79 ALA A CA 1
ATOM 567 C C . ALA A 1 79 ? -0.836 2.759 9.828 1.00 98.19 79 ALA A C 1
ATOM 569 O O . ALA A 1 79 ? -1.851 3.206 10.357 1.00 98.19 79 ALA A O 1
ATOM 570 N N . GLY A 1 80 ? -0.491 1.476 9.941 1.00 98.25 80 GLY A N 1
ATOM 571 C CA . GLY A 1 80 ? -1.300 0.502 10.663 1.00 98.25 80 GLY A CA 1
ATOM 572 C C . GLY A 1 80 ? -1.385 0.786 12.160 1.00 98.25 80 GLY A C 1
ATOM 573 O O . GLY A 1 80 ? -2.472 0.675 12.727 1.00 98.25 80 GLY A O 1
ATOM 574 N N . ILE A 1 81 ? -0.302 1.266 12.779 1.00 98.19 81 ILE A N 1
ATOM 575 C CA . ILE A 1 81 ? -0.313 1.738 14.172 1.00 98.19 81 ILE A CA 1
ATOM 576 C C . ILE A 1 81 ? -1.267 2.931 14.328 1.00 98.19 81 ILE A C 1
ATOM 578 O O . ILE A 1 81 ? -2.140 2.911 15.199 1.00 98.19 81 ILE A O 1
ATOM 582 N N . LEU A 1 82 ? -1.156 3.947 13.464 1.00 97.94 82 LEU A N 1
ATOM 583 C CA . LEU A 1 82 ? -2.013 5.141 13.516 1.00 97.94 82 LEU A CA 1
ATOM 584 C C . LEU A 1 82 ? -3.493 4.820 13.249 1.00 97.94 82 LEU A C 1
ATOM 586 O O . LEU A 1 82 ? -4.380 5.418 13.857 1.00 97.94 82 LEU A O 1
ATOM 590 N N . LEU A 1 83 ? -3.763 3.837 12.391 1.00 98.06 83 LEU A N 1
ATOM 591 C CA . LEU A 1 83 ? -5.104 3.323 12.097 1.00 98.06 83 LEU A CA 1
ATOM 592 C C . LEU A 1 83 ? -5.607 2.304 13.133 1.00 98.06 83 LEU A C 1
ATOM 594 O O . LEU A 1 83 ? -6.746 1.840 13.024 1.00 98.06 83 LEU A O 1
ATOM 598 N N . ARG A 1 84 ? -4.786 1.945 14.130 1.00 97.94 84 ARG A N 1
ATOM 599 C CA . ARG A 1 84 ? -5.074 0.917 15.142 1.00 97.94 84 ARG A CA 1
ATOM 600 C C . ARG A 1 84 ? -5.478 -0.421 14.517 1.00 97.94 84 ARG A C 1
ATOM 602 O O . ARG A 1 84 ? -6.505 -0.995 14.882 1.00 97.94 84 ARG A O 1
ATOM 609 N N . LEU A 1 85 ? -4.736 -0.875 13.513 1.00 98.06 85 LEU A N 1
ATOM 610 C CA . LEU A 1 85 ? -4.922 -2.189 12.901 1.00 98.06 85 LEU A CA 1
ATOM 611 C C . LEU A 1 85 ? -4.246 -3.285 13.743 1.00 98.06 85 LEU A C 1
ATOM 613 O O . LEU A 1 85 ? -3.235 -3.016 14.397 1.00 98.06 85 LEU A O 1
ATOM 617 N N . PRO A 1 86 ? -4.774 -4.523 13.737 1.00 98.00 86 PRO A N 1
ATOM 618 C CA . PRO A 1 86 ? -4.084 -5.653 14.350 1.00 98.00 86 PRO A CA 1
ATOM 619 C C . PRO A 1 86 ? -2.772 -5.956 13.610 1.00 98.00 86 PRO A C 1
ATOM 621 O O . PRO A 1 86 ? -2.653 -5.708 12.409 1.00 98.00 86 PRO A O 1
ATOM 624 N N . GLN A 1 87 ? -1.797 -6.542 14.315 1.00 97.75 87 GLN A N 1
ATOM 625 C CA . GLN A 1 87 ? -0.489 -6.897 13.736 1.00 97.75 87 GLN A CA 1
ATOM 626 C C . GLN A 1 87 ? -0.618 -7.829 12.529 1.00 97.75 87 GLN A C 1
ATOM 628 O O . GLN A 1 87 ? 0.098 -7.658 11.547 1.00 97.75 87 GLN A O 1
ATOM 633 N N . VAL A 1 88 ? -1.589 -8.747 12.563 1.00 97.94 88 VAL A N 1
ATOM 634 C CA . VAL A 1 88 ? -1.877 -9.659 11.448 1.00 97.94 88 VAL A CA 1
ATOM 635 C C . VAL A 1 88 ? -2.226 -8.879 10.174 1.00 97.94 88 VAL A C 1
ATOM 637 O O . VAL A 1 88 ? -1.648 -9.143 9.129 1.00 97.94 88 VAL A O 1
ATOM 640 N N . ALA A 1 89 ? -3.049 -7.826 10.258 1.00 98.06 89 ALA A N 1
ATOM 641 C CA . ALA A 1 89 ? -3.387 -6.998 9.094 1.00 98.06 89 ALA A CA 1
ATOM 642 C C . ALA A 1 89 ? -2.193 -6.207 8.548 1.00 98.06 89 ALA A C 1
ATOM 644 O O . ALA A 1 89 ? -2.081 -6.021 7.337 1.00 98.06 89 ALA A O 1
ATOM 645 N N . MET A 1 90 ? -1.285 -5.754 9.414 1.00 98.44 90 MET A N 1
ATOM 646 C CA . MET A 1 90 ? -0.057 -5.086 8.969 1.00 98.44 90 MET A CA 1
ATOM 647 C C . MET A 1 90 ? 0.881 -6.068 8.260 1.00 98.44 90 MET A C 1
ATOM 649 O O . MET A 1 90 ? 1.359 -5.758 7.168 1.00 98.44 90 MET A O 1
ATOM 653 N N . ALA A 1 91 ? 1.056 -7.273 8.811 1.00 98.00 91 ALA A N 1
ATOM 654 C CA . ALA A 1 91 ? 1.828 -8.344 8.184 1.00 98.00 91 ALA A CA 1
ATOM 655 C C . ALA A 1 91 ? 1.237 -8.745 6.820 1.00 98.00 91 ALA A C 1
ATOM 657 O O . ALA A 1 91 ? 1.957 -8.785 5.822 1.00 98.00 91 ALA A O 1
ATOM 658 N N . THR A 1 92 ? -0.085 -8.939 6.737 1.00 98.12 92 THR A N 1
ATOM 659 C CA . THR A 1 92 ? -0.791 -9.211 5.475 1.00 98.12 92 THR A CA 1
ATOM 660 C C . THR A 1 92 ? -0.564 -8.080 4.465 1.00 98.12 92 THR A C 1
ATOM 662 O O . THR A 1 92 ? -0.254 -8.339 3.301 1.00 98.12 92 THR A O 1
ATOM 665 N N . GLY A 1 93 ? -0.619 -6.815 4.899 1.00 98.12 93 GLY A N 1
ATOM 666 C CA . GLY A 1 93 ? -0.311 -5.656 4.057 1.00 98.12 93 GLY A CA 1
ATOM 667 C C . GLY A 1 93 ? 1.109 -5.679 3.483 1.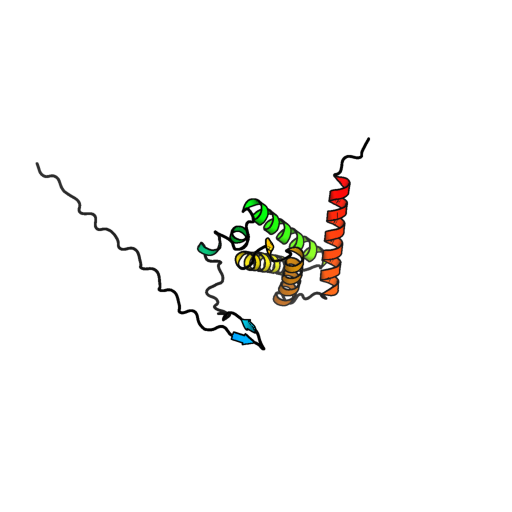00 98.12 93 GLY A C 1
ATOM 668 O O . GLY A 1 93 ? 1.286 -5.436 2.289 1.00 98.12 93 GLY A O 1
ATOM 669 N N . GLN A 1 94 ? 2.110 -6.017 4.300 1.00 98.19 94 GLN A N 1
ATOM 670 C CA . GLN A 1 94 ? 3.508 -6.128 3.868 1.00 98.19 94 GLN A CA 1
ATOM 671 C C . GLN A 1 94 ? 3.707 -7.271 2.863 1.00 98.19 94 GLN A C 1
ATOM 673 O O . GLN A 1 94 ? 4.362 -7.085 1.836 1.00 98.19 94 GLN A O 1
ATOM 678 N N . VAL A 1 95 ? 3.082 -8.432 3.087 1.00 96.62 95 VAL A N 1
ATOM 679 C CA . VAL A 1 95 ? 3.130 -9.559 2.137 1.00 96.62 95 VAL A CA 1
ATOM 680 C C . VAL A 1 95 ? 2.520 -9.167 0.789 1.00 96.62 95 VAL A C 1
ATOM 682 O O . VAL A 1 95 ? 3.115 -9.434 -0.259 1.00 96.62 95 VAL A O 1
ATOM 685 N N . LEU A 1 96 ? 1.366 -8.491 0.791 1.00 96.69 96 LEU A N 1
ATOM 686 C CA . LEU A 1 96 ? 0.734 -7.988 -0.434 1.00 96.69 96 LEU A CA 1
ATOM 687 C C . LEU A 1 96 ? 1.639 -6.997 -1.174 1.00 96.69 96 LEU A C 1
ATOM 689 O O . LEU A 1 96 ? 1.770 -7.081 -2.396 1.00 96.69 96 LEU A O 1
ATOM 693 N N . PHE A 1 97 ? 2.289 -6.094 -0.442 1.00 97.69 97 PHE A N 1
ATOM 694 C CA . PHE A 1 97 ? 3.213 -5.110 -0.997 1.00 97.69 97 PHE A CA 1
ATOM 695 C C . PHE A 1 97 ? 4.428 -5.774 -1.657 1.00 97.69 97 PHE A C 1
ATOM 697 O O . PHE A 1 97 ? 4.757 -5.474 -2.808 1.00 97.69 97 PHE A O 1
ATOM 704 N N . HIS A 1 98 ? 5.051 -6.744 -0.981 1.00 95.31 98 HIS A N 1
ATOM 705 C CA . HIS A 1 98 ? 6.157 -7.509 -1.553 1.00 95.31 98 HIS A CA 1
ATOM 706 C C . HIS A 1 98 ? 5.735 -8.260 -2.815 1.00 95.31 98 HIS A C 1
ATOM 708 O O . HIS A 1 98 ? 6.399 -8.122 -3.845 1.00 95.31 98 HIS A O 1
ATOM 714 N N . ARG A 1 99 ? 4.622 -9.009 -2.769 1.00 93.06 99 ARG A N 1
ATOM 715 C CA . ARG A 1 99 ? 4.111 -9.763 -3.931 1.00 93.06 99 ARG A CA 1
ATOM 716 C C . ARG A 1 99 ? 3.814 -8.846 -5.116 1.00 93.06 99 ARG A C 1
ATOM 718 O O . ARG A 1 99 ? 4.132 -9.204 -6.252 1.00 93.06 99 ARG A O 1
ATOM 725 N N . PHE A 1 100 ? 3.269 -7.654 -4.860 1.00 94.69 100 PHE A N 1
ATOM 726 C CA . PHE A 1 100 ? 3.035 -6.657 -5.901 1.00 94.69 100 PHE A CA 1
ATOM 727 C C . PHE A 1 100 ? 4.342 -6.266 -6.599 1.00 94.69 100 PHE A C 1
ATOM 729 O O . PHE A 1 100 ? 4.429 -6.383 -7.820 1.00 94.69 100 PHE A O 1
ATOM 736 N N . PHE A 1 101 ? 5.381 -5.889 -5.850 1.00 94.69 101 PHE A N 1
ATOM 737 C CA . PHE A 1 101 ? 6.651 -5.434 -6.429 1.00 94.69 101 PHE A CA 1
ATOM 738 C C . PHE A 1 101 ? 7.582 -6.551 -6.925 1.00 94.69 101 PHE A C 1
ATOM 740 O O . PHE A 1 101 ? 8.588 -6.284 -7.570 1.00 94.69 101 PHE A O 1
ATOM 747 N N . TYR A 1 102 ? 7.254 -7.822 -6.688 1.00 91.75 102 TYR A N 1
ATOM 748 C CA . TYR A 1 102 ? 7.853 -8.941 -7.433 1.00 91.75 102 TYR A CA 1
ATOM 749 C C . TYR A 1 102 ? 7.153 -9.218 -8.772 1.00 91.75 102 TYR A C 1
ATOM 751 O O . TYR A 1 102 ? 7.669 -9.954 -9.608 1.00 91.75 102 TYR A O 1
ATOM 759 N N . SER A 1 103 ? 5.988 -8.609 -9.007 1.00 90.19 103 SER A N 1
ATOM 760 C CA . SER A 1 103 ? 5.239 -8.722 -10.267 1.00 90.19 103 SER A CA 1
ATOM 761 C C . SER A 1 103 ? 5.207 -7.420 -11.070 1.00 90.19 103 SER A C 1
ATOM 763 O O . SER A 1 103 ? 4.881 -7.428 -12.258 1.00 90.19 103 SER A O 1
ATOM 765 N N . LYS A 1 104 ? 5.500 -6.289 -10.425 1.00 93.25 104 LYS A N 1
ATOM 766 C CA . LYS A 1 104 ? 5.442 -4.931 -10.968 1.00 93.25 104 LYS A CA 1
ATOM 767 C C . LYS A 1 104 ? 6.679 -4.153 -10.546 1.00 93.25 104 LYS A C 1
ATOM 769 O O . LYS A 1 104 ? 7.303 -4.459 -9.543 1.00 93.25 104 LYS A O 1
ATOM 774 N N . SER A 1 105 ? 7.006 -3.133 -11.323 1.00 94.50 105 SER A N 1
ATOM 775 C CA . SER A 1 105 ? 8.190 -2.310 -11.104 1.00 94.50 105 SER A CA 1
ATOM 776 C C . SER A 1 105 ? 7.898 -1.092 -10.231 1.00 94.50 105 SER A C 1
ATOM 778 O O . SER A 1 105 ? 6.866 -0.433 -10.423 1.00 94.50 105 SER A O 1
ATOM 780 N N . PHE A 1 106 ? 8.836 -0.769 -9.337 1.00 96.38 106 PHE A N 1
ATOM 781 C CA . PHE A 1 106 ? 8.877 0.484 -8.572 1.00 96.38 106 PHE A CA 1
ATOM 782 C C . PHE A 1 106 ? 9.040 1.721 -9.461 1.00 96.38 106 PHE A C 1
ATOM 784 O O . PHE A 1 106 ? 8.520 2.781 -9.129 1.00 96.38 106 PHE A O 1
ATOM 791 N N . VAL A 1 107 ? 9.682 1.587 -10.626 1.00 95.88 107 VAL A N 1
ATOM 792 C CA . VAL A 1 107 ? 9.837 2.690 -11.592 1.00 95.88 107 VAL A CA 1
ATOM 793 C C . VAL A 1 107 ? 8.482 3.082 -12.189 1.00 95.88 107 VAL A C 1
ATOM 795 O O . VAL A 1 107 ? 8.221 4.250 -12.466 1.00 95.88 107 VAL A O 1
ATOM 798 N N . LYS A 1 108 ? 7.586 2.104 -12.362 1.00 94.38 108 LYS A N 1
ATOM 799 C CA . LYS A 1 108 ? 6.274 2.294 -13.001 1.00 94.38 108 LYS A CA 1
ATOM 800 C C . LYS A 1 108 ? 5.143 2.616 -12.022 1.00 94.38 108 LYS A C 1
ATOM 802 O O . LYS A 1 108 ? 4.086 3.064 -12.459 1.00 94.38 108 LYS A O 1
ATOM 807 N N . HIS A 1 109 ? 5.320 2.365 -10.724 1.00 95.62 109 HIS A N 1
ATOM 808 C CA . HIS A 1 109 ? 4.249 2.490 -9.731 1.00 95.62 109 HIS A CA 1
ATOM 809 C C . HIS A 1 109 ? 4.734 3.228 -8.488 1.00 95.62 109 HIS A C 1
ATOM 811 O O . HIS A 1 109 ? 5.713 2.836 -7.861 1.00 95.62 109 HIS A O 1
ATOM 817 N N . ASN A 1 110 ? 3.987 4.253 -8.077 1.00 94.69 110 ASN A N 1
ATOM 818 C CA . ASN A 1 110 ? 4.274 4.975 -6.845 1.00 94.69 110 ASN A CA 1
ATOM 819 C C . ASN A 1 110 ? 4.040 4.065 -5.625 1.00 94.69 110 ASN A C 1
ATOM 821 O O . ASN A 1 110 ? 2.905 3.675 -5.335 1.00 94.69 110 ASN A O 1
ATOM 825 N N . PHE A 1 111 ? 5.116 3.761 -4.900 1.00 94.62 111 PHE A N 1
ATOM 826 C CA . PHE A 1 111 ? 5.086 2.847 -3.763 1.00 94.62 111 PHE A CA 1
ATOM 827 C C . PHE A 1 111 ? 4.204 3.330 -2.602 1.00 94.62 111 PHE A C 1
ATOM 829 O O . PHE A 1 111 ? 3.583 2.496 -1.951 1.00 94.62 111 PHE A O 1
ATOM 836 N N . GLU A 1 112 ? 4.067 4.641 -2.367 1.00 95.31 112 GLU A N 1
ATOM 837 C CA . GLU A 1 112 ? 3.187 5.169 -1.312 1.00 95.31 112 GLU A CA 1
ATOM 838 C C . GLU A 1 112 ? 1.716 4.872 -1.627 1.00 95.31 112 GLU A C 1
ATOM 840 O O . GLU A 1 112 ? 0.947 4.478 -0.748 1.00 95.31 112 GLU A O 1
ATOM 845 N N . ILE A 1 113 ? 1.327 5.001 -2.901 1.00 96.50 113 ILE A N 1
ATOM 846 C CA . ILE A 1 113 ? -0.028 4.671 -3.362 1.00 96.50 113 ILE A CA 1
ATOM 847 C C . ILE A 1 113 ? -0.288 3.171 -3.223 1.00 96.50 113 ILE A C 1
ATOM 849 O O . ILE A 1 113 ? -1.349 2.767 -2.745 1.00 96.50 113 ILE A O 1
ATOM 853 N N . VAL A 1 114 ? 0.687 2.345 -3.603 1.00 97.94 114 VAL A N 1
ATOM 854 C CA . VAL A 1 114 ? 0.585 0.890 -3.460 1.00 97.94 114 VAL A CA 1
ATOM 855 C C . VAL A 1 114 ? 0.494 0.498 -1.983 1.00 97.94 114 VAL A C 1
ATOM 857 O O . VAL A 1 114 ? -0.377 -0.288 -1.631 1.00 97.94 114 VAL A O 1
ATOM 860 N N . ALA A 1 115 ? 1.293 1.096 -1.096 1.00 97.94 115 ALA A N 1
ATOM 861 C CA . ALA A 1 115 ? 1.227 0.856 0.346 1.00 97.94 115 ALA A CA 1
ATOM 862 C C . ALA A 1 115 ? -0.151 1.213 0.939 1.00 97.94 115 ALA A C 1
ATOM 864 O O . ALA A 1 115 ? -0.718 0.419 1.695 1.00 97.94 115 ALA A O 1
ATOM 865 N N . MET A 1 116 ? -0.741 2.352 0.544 1.00 98.00 116 MET A N 1
ATOM 866 C CA . MET A 1 116 ? -2.122 2.714 0.905 1.00 98.00 116 MET A CA 1
ATOM 867 C C . MET A 1 116 ? -3.139 1.670 0.429 1.00 98.00 116 MET A C 1
ATOM 869 O O . MET A 1 116 ? -4.050 1.297 1.171 1.00 98.00 116 MET A O 1
ATOM 873 N N . ALA A 1 117 ? -2.999 1.192 -0.809 1.00 98.19 117 ALA A N 1
ATOM 874 C CA . ALA A 1 117 ? -3.883 0.174 -1.361 1.00 98.19 117 ALA A CA 1
ATOM 875 C C . ALA A 1 117 ? -3.740 -1.161 -0.611 1.00 98.19 117 ALA A C 1
ATOM 877 O O . ALA A 1 117 ? -4.753 -1.761 -0.246 1.00 98.19 117 ALA A O 1
ATOM 878 N N . CYS A 1 118 ? -2.506 -1.586 -0.325 1.00 98.31 118 CYS A N 1
ATOM 879 C CA . CYS A 1 118 ? -2.193 -2.807 0.409 1.00 98.31 118 CYS A CA 1
ATOM 880 C C . CYS A 1 118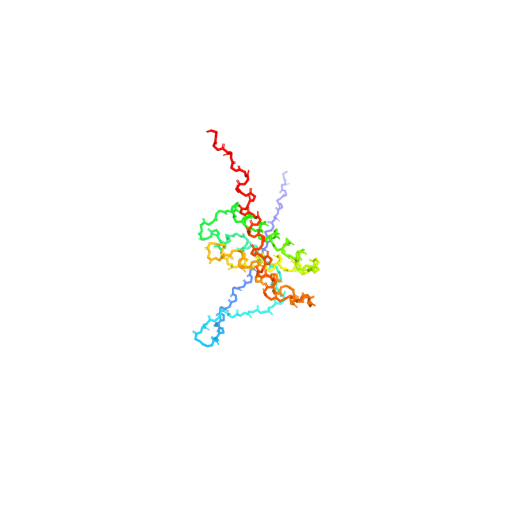 ? -2.783 -2.788 1.817 1.00 98.31 118 CYS A C 1
ATOM 882 O O . CYS A 1 118 ? -3.451 -3.746 2.191 1.00 98.31 118 CYS A O 1
ATOM 884 N N . ILE A 1 119 ? -2.611 -1.704 2.582 1.00 98.00 119 ILE A N 1
ATOM 885 C CA . ILE A 1 119 ? -3.148 -1.642 3.947 1.00 98.00 119 ILE A CA 1
ATOM 886 C C . ILE A 1 119 ? -4.680 -1.580 3.961 1.00 98.00 119 ILE A C 1
ATOM 888 O O . ILE A 1 119 ? -5.327 -2.219 4.790 1.00 98.00 119 ILE A O 1
ATOM 892 N N . ASN A 1 120 ? -5.281 -0.863 3.006 1.00 98.25 120 ASN A N 1
ATOM 893 C CA . ASN A 1 120 ? -6.731 -0.802 2.858 1.00 98.25 120 ASN A CA 1
ATOM 894 C C . ASN A 1 120 ? -7.308 -2.178 2.491 1.00 98.25 120 ASN A C 1
ATOM 896 O O . ASN A 1 120 ? -8.330 -2.574 3.047 1.00 98.25 120 ASN A O 1
ATOM 900 N N . LEU A 1 121 ? -6.649 -2.922 1.597 1.00 98.31 121 LEU A N 1
ATOM 901 C CA . LEU A 1 121 ? -7.036 -4.286 1.237 1.00 98.31 121 LEU A CA 1
ATOM 902 C C . LEU A 1 121 ? -6.831 -5.263 2.402 1.00 98.31 121 LEU A C 1
ATOM 904 O O . LEU A 1 121 ? -7.758 -5.989 2.743 1.00 98.31 121 LEU A O 1
ATOM 908 N N . ALA A 1 122 ? -5.669 -5.238 3.056 1.00 98.19 122 ALA A N 1
ATOM 909 C CA . ALA A 1 122 ? -5.360 -6.106 4.190 1.00 98.19 122 ALA A CA 1
ATOM 910 C C . ALA A 1 122 ? -6.334 -5.906 5.356 1.00 98.19 122 ALA A C 1
ATOM 912 O O . ALA A 1 122 ? -6.800 -6.874 5.943 1.00 98.19 122 ALA A O 1
ATOM 913 N N . SER A 1 123 ? -6.733 -4.659 5.634 1.00 98.06 123 SER A N 1
ATOM 914 C CA . SER A 1 123 ? -7.746 -4.376 6.659 1.00 98.06 123 SER A CA 1
ATOM 915 C C . SER A 1 123 ? -9.096 -5.042 6.370 1.00 98.06 123 SER A C 1
ATOM 917 O O . SER A 1 123 ? -9.814 -5.382 7.302 1.00 98.06 123 SER A O 1
ATOM 919 N N . LYS A 1 124 ? -9.443 -5.247 5.093 1.00 98.06 124 LYS A N 1
ATOM 920 C CA . LYS A 1 124 ? -10.663 -5.963 4.698 1.00 98.06 124 LYS A CA 1
ATOM 921 C C . LYS A 1 124 ? -10.483 -7.473 4.806 1.00 98.06 124 LYS A C 1
ATOM 923 O O . LYS A 1 124 ? -11.390 -8.127 5.284 1.00 98.06 124 LYS A O 1
ATOM 928 N N . ILE A 1 125 ? -9.328 -7.994 4.385 1.00 97.50 125 ILE A N 1
ATOM 929 C CA . ILE A 1 125 ? -8.999 -9.429 4.463 1.00 97.50 125 ILE A CA 1
ATOM 930 C C . ILE A 1 125 ? -9.054 -9.924 5.911 1.00 97.50 125 ILE A C 1
ATOM 932 O O . ILE A 1 125 ? -9.598 -10.986 6.174 1.00 97.50 125 ILE A O 1
ATOM 936 N N . GLU A 1 126 ? -8.526 -9.137 6.846 1.00 97.50 126 GLU A N 1
ATOM 937 C CA . GLU A 1 126 ? -8.503 -9.487 8.271 1.00 97.50 126 GLU A CA 1
ATOM 938 C C . GLU A 1 126 ? -9.758 -9.028 9.034 1.00 97.50 126 GLU A C 1
ATOM 940 O O . GLU A 1 126 ? -9.716 -8.891 10.257 1.00 97.50 126 GLU A O 1
ATOM 945 N N . GLU A 1 127 ? -10.856 -8.712 8.333 1.00 96.88 127 GLU A N 1
ATOM 946 C CA . GLU A 1 127 ? -12.140 -8.307 8.932 1.00 96.88 127 GLU A CA 1
ATOM 947 C C . GLU A 1 127 ? -12.027 -7.126 9.928 1.00 96.88 127 GLU A C 1
ATOM 949 O O . GLU A 1 127 ? -12.810 -6.969 10.866 1.00 96.88 127 GLU A O 1
ATOM 954 N N . ALA A 1 128 ? -11.051 -6.239 9.708 1.00 96.75 128 ALA A N 1
ATOM 955 C CA . ALA A 1 128 ? -10.788 -5.041 10.503 1.00 96.75 128 ALA A CA 1
ATOM 956 C C . ALA A 1 128 ? -10.794 -3.759 9.638 1.00 96.75 128 ALA A C 1
ATOM 958 O O . ALA A 1 128 ? -9.840 -2.973 9.701 1.00 96.75 128 ALA A O 1
ATOM 959 N N . PRO A 1 129 ? -11.844 -3.497 8.833 1.00 97.12 129 PRO A N 1
ATOM 960 C CA . PRO A 1 129 ? -11.825 -2.439 7.830 1.00 97.12 129 PRO A CA 1
ATOM 961 C C . PRO A 1 129 ? -11.696 -1.039 8.443 1.00 97.12 129 PRO A C 1
ATOM 963 O O . PRO A 1 129 ? -12.139 -0.760 9.562 1.00 97.12 129 PRO A O 1
ATOM 966 N N . ARG A 1 130 ? -11.104 -0.120 7.677 1.00 97.56 130 ARG A N 1
ATOM 967 C CA . ARG A 1 130 ? -11.039 1.318 7.990 1.00 97.56 130 ARG A CA 1
ATOM 968 C C . ARG A 1 130 ? -11.648 2.127 6.855 1.00 97.56 130 ARG A C 1
ATOM 970 O O . ARG A 1 130 ? -11.710 1.672 5.713 1.00 97.56 130 ARG A O 1
ATOM 977 N N . ARG A 1 131 ? -12.118 3.343 7.150 1.00 97.25 131 ARG A N 1
ATOM 978 C CA . ARG A 1 131 ? -12.616 4.230 6.092 1.00 97.25 131 ARG A CA 1
ATOM 979 C C . ARG A 1 131 ? -11.433 4.660 5.236 1.00 97.25 131 ARG A C 1
ATOM 981 O O . ARG A 1 131 ? -10.407 5.080 5.761 1.00 97.25 131 ARG A O 1
ATOM 988 N N . ILE A 1 132 ? -11.602 4.641 3.916 1.00 96.62 132 ILE A N 1
ATOM 989 C CA . ILE A 1 132 ? -10.531 5.029 2.985 1.00 96.62 132 ILE A CA 1
ATOM 990 C C . ILE A 1 132 ? -10.013 6.453 3.243 1.00 96.62 132 ILE A C 1
ATOM 992 O O . ILE A 1 132 ? -8.825 6.717 3.096 1.00 96.62 132 ILE A O 1
ATOM 996 N N . ARG A 1 133 ? -10.888 7.361 3.696 1.00 97.81 133 ARG A N 1
ATOM 997 C CA . ARG A 1 133 ? -10.503 8.727 4.080 1.00 97.81 133 ARG A CA 1
ATOM 998 C C . ARG A 1 133 ? -9.502 8.736 5.236 1.00 97.81 133 ARG A C 1
ATOM 1000 O O . ARG A 1 133 ? -8.567 9.524 5.202 1.00 97.81 133 ARG A O 1
ATOM 1007 N N . ASP A 1 134 ? -9.668 7.848 6.214 1.00 97.94 134 ASP A N 1
ATOM 1008 C CA . ASP A 1 134 ? -8.768 7.754 7.366 1.00 97.94 134 ASP A CA 1
ATOM 1009 C C . ASP A 1 134 ? -7.391 7.252 6.918 1.00 97.94 134 ASP A C 1
ATOM 1011 O O . ASP A 1 134 ? -6.374 7.809 7.321 1.00 97.94 134 ASP A O 1
ATOM 1015 N N . VAL A 1 135 ? -7.355 6.269 6.007 1.00 97.88 135 VAL A N 1
ATOM 1016 C CA . VAL A 1 135 ? -6.109 5.769 5.399 1.00 97.88 135 VAL A CA 1
ATOM 1017 C C . VAL A 1 135 ? -5.371 6.893 4.668 1.00 97.88 135 VAL A C 1
ATOM 1019 O O . VAL A 1 135 ? -4.189 7.116 4.921 1.00 97.88 135 VAL A O 1
ATOM 1022 N N . ILE A 1 136 ? -6.071 7.644 3.811 1.00 97.38 136 ILE A N 1
ATOM 1023 C CA . ILE A 1 136 ? -5.489 8.771 3.065 1.00 97.38 136 ILE A CA 1
ATOM 1024 C C . ILE A 1 136 ? -4.947 9.835 4.026 1.00 97.38 136 ILE A C 1
ATOM 1026 O O . ILE A 1 136 ? -3.822 10.301 3.855 1.00 97.38 136 ILE A O 1
ATOM 1030 N N . ASN A 1 137 ? -5.716 10.198 5.055 1.00 97.88 137 ASN A N 1
ATOM 1031 C CA . ASN A 1 137 ? -5.307 11.198 6.040 1.00 97.88 137 ASN A CA 1
ATOM 1032 C C . ASN A 1 137 ? -4.055 10.765 6.812 1.00 97.88 137 ASN A C 1
ATOM 1034 O O . ASN A 1 137 ? -3.155 11.578 7.022 1.00 97.88 137 ASN A O 1
ATOM 1038 N N . VAL A 1 138 ? -3.971 9.490 7.199 1.00 97.94 138 VAL A N 1
ATOM 1039 C CA . VAL A 1 138 ? -2.804 8.929 7.888 1.00 97.94 138 VAL A CA 1
ATOM 1040 C C . VAL A 1 138 ? -1.563 8.967 6.999 1.00 97.94 138 VAL A C 1
ATOM 1042 O O . VAL A 1 138 ? -0.526 9.459 7.436 1.00 97.94 138 VAL A O 1
ATOM 1045 N N . PHE A 1 139 ? -1.652 8.533 5.741 1.00 96.94 139 PHE A N 1
ATOM 1046 C CA . PHE A 1 139 ? -0.510 8.598 4.822 1.00 96.94 139 PHE A CA 1
ATOM 1047 C C . PHE A 1 139 ? -0.093 10.033 4.511 1.00 96.94 139 PHE A C 1
ATOM 1049 O O . PHE A 1 139 ? 1.096 10.345 4.474 1.00 96.94 139 PHE A O 1
ATOM 1056 N N . HIS A 1 140 ? -1.062 10.933 4.355 1.00 95.94 140 HIS A N 1
ATOM 1057 C CA . HIS A 1 140 ? -0.785 12.351 4.190 1.00 95.94 140 HIS A CA 1
ATOM 1058 C C . HIS A 1 140 ? -0.036 12.924 5.403 1.00 95.94 140 HIS A C 1
ATOM 1060 O O . HIS A 1 140 ? 0.943 13.651 5.232 1.00 95.94 140 HIS A O 1
ATOM 1066 N N . HIS A 1 141 ? -0.447 12.555 6.619 1.00 95.69 141 HIS A N 1
ATOM 1067 C CA . HIS A 1 141 ? 0.235 12.938 7.852 1.00 95.69 141 HIS A CA 1
ATOM 1068 C C . HIS A 1 141 ? 1.665 12.378 7.924 1.00 95.69 141 HIS A C 1
ATOM 1070 O O . HIS A 1 141 ? 2.602 13.137 8.170 1.00 95.69 141 HIS A O 1
ATOM 1076 N N . LEU A 1 142 ? 1.859 11.087 7.635 1.00 95.06 142 LEU A N 1
ATOM 1077 C CA . LEU A 1 142 ? 3.183 10.452 7.616 1.00 95.06 142 LEU A CA 1
ATOM 1078 C C . LEU A 1 142 ? 4.128 11.119 6.609 1.00 95.06 142 LEU A C 1
ATOM 1080 O O . LEU A 1 142 ? 5.283 11.397 6.932 1.00 95.06 142 LEU A O 1
ATOM 1084 N N . ARG A 1 143 ? 3.629 11.453 5.414 1.00 91.81 143 ARG A N 1
ATOM 1085 C CA . ARG A 1 143 ? 4.404 12.164 4.390 1.00 91.81 143 ARG A CA 1
ATOM 1086 C C . ARG A 1 143 ? 4.862 13.544 4.868 1.00 91.81 143 ARG A C 1
ATOM 1088 O O . ARG A 1 143 ? 6.005 13.928 4.639 1.00 91.81 143 ARG A O 1
ATOM 1095 N N . GLN A 1 144 ? 3.996 14.281 5.566 1.00 91.12 144 GLN A N 1
ATOM 1096 C CA . GLN A 1 144 ? 4.352 15.583 6.142 1.00 91.12 144 GLN A CA 1
ATOM 1097 C C . GLN A 1 144 ? 5.399 15.475 7.253 1.00 91.12 144 GLN A C 1
ATOM 1099 O O . GLN A 1 144 ? 6.264 16.342 7.351 1.00 91.12 144 GLN A O 1
ATOM 1104 N N . LEU A 1 145 ? 5.320 14.443 8.098 1.00 89.06 145 LEU A N 1
ATOM 1105 C CA . LEU A 1 145 ? 6.307 14.220 9.155 1.00 89.06 145 LEU A CA 1
ATOM 1106 C C . LEU A 1 145 ? 7.692 13.943 8.568 1.00 89.06 145 LEU A C 1
ATOM 1108 O O . LEU A 1 145 ? 8.661 14.559 8.998 1.00 89.06 145 LEU A O 1
ATOM 1112 N N . ARG A 1 146 ? 7.772 13.094 7.540 1.00 84.69 146 ARG A N 1
ATOM 1113 C CA . ARG A 1 146 ? 9.032 12.789 6.848 1.00 84.69 146 ARG A CA 1
ATOM 1114 C C . ARG A 1 146 ? 9.638 14.034 6.193 1.00 84.69 146 ARG A C 1
ATOM 1116 O O . ARG A 1 146 ? 10.796 14.341 6.443 1.00 84.69 146 ARG A O 1
ATOM 1123 N N . ALA A 1 147 ? 8.824 14.827 5.494 1.00 81.94 147 ALA A N 1
ATOM 1124 C CA . ALA A 1 147 ? 9.280 16.077 4.880 1.00 81.94 147 ALA A CA 1
ATOM 1125 C C . ALA A 1 147 ? 9.828 17.099 5.900 1.00 81.94 147 ALA A C 1
ATOM 1127 O O . ALA A 1 147 ? 10.756 17.844 5.595 1.00 81.94 147 ALA A O 1
ATOM 1128 N N . LYS A 1 148 ? 9.267 17.148 7.116 1.00 75.44 148 LYS A N 1
ATOM 1129 C CA . LYS A 1 148 ? 9.773 18.010 8.199 1.00 75.44 148 LYS A CA 1
ATOM 1130 C C . LYS A 1 148 ? 11.083 17.491 8.790 1.00 75.44 148 LYS A C 1
ATOM 1132 O O . LYS A 1 148 ? 11.961 18.295 9.092 1.00 75.44 148 LYS A O 1
ATOM 1137 N N . SER A 1 149 ? 11.217 16.176 8.951 1.00 73.81 149 SER A N 1
ATOM 1138 C CA . SER 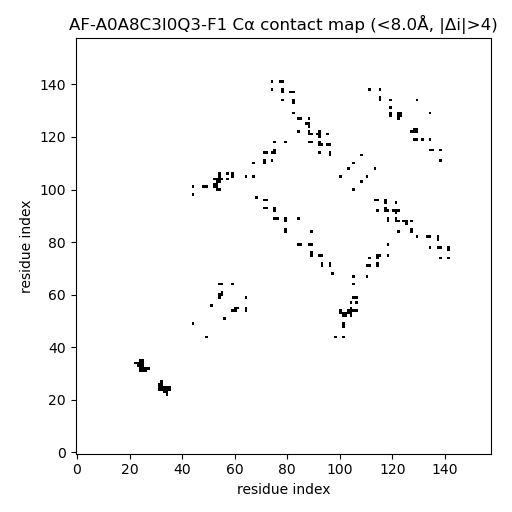A 1 149 ? 12.455 15.555 9.431 1.00 73.81 149 SER A CA 1
ATOM 1139 C C . SER A 1 149 ? 13.620 15.814 8.477 1.00 73.81 149 SER A C 1
ATOM 1141 O O . SER A 1 149 ? 14.711 16.139 8.940 1.00 73.81 149 SER A O 1
ATOM 1143 N N . ASP A 1 150 ? 13.380 15.767 7.167 1.00 68.38 150 ASP A N 1
ATOM 1144 C CA . ASP A 1 150 ? 14.406 16.061 6.160 1.00 68.38 150 ASP A CA 1
ATOM 1145 C C . ASP A 1 150 ? 14.846 17.534 6.210 1.00 68.38 150 ASP A C 1
ATOM 1147 O O . ASP A 1 150 ? 16.033 17.837 6.115 1.00 68.38 150 ASP A O 1
ATOM 1151 N N . GLN A 1 151 ? 13.914 18.463 6.457 1.00 60.62 151 GLN A N 1
ATOM 1152 C CA . GLN A 1 151 ? 14.227 19.892 6.607 1.00 60.62 151 GLN A CA 1
ATOM 1153 C C . GLN A 1 151 ? 15.052 20.208 7.862 1.00 60.62 151 GLN A C 1
ATOM 1155 O O . GLN A 1 151 ? 15.823 21.167 7.856 1.00 60.62 151 GLN A O 1
ATOM 1160 N N . LEU A 1 152 ? 14.912 19.421 8.933 1.00 60.47 152 LEU A N 1
ATOM 1161 C CA . LEU A 1 152 ? 15.660 19.631 10.177 1.00 60.47 152 LEU A CA 1
ATOM 1162 C C . LEU A 1 152 ? 17.127 19.178 10.074 1.00 60.47 152 LEU A C 1
ATOM 1164 O O . LEU A 1 152 ? 17.966 19.679 10.819 1.00 60.47 152 LEU A O 1
ATOM 1168 N N . HIS A 1 153 ? 17.437 18.265 9.149 1.00 56.59 153 HIS A N 1
ATOM 1169 C CA . HIS A 1 153 ? 18.792 17.755 8.914 1.00 56.59 153 HIS A CA 1
ATOM 1170 C C . HIS A 1 153 ? 19.625 18.619 7.952 1.00 56.59 153 HIS A C 1
ATOM 1172 O O . HIS A 1 153 ? 20.798 18.312 7.732 1.00 56.59 153 HIS A O 1
ATOM 1178 N N . LEU A 1 154 ? 19.082 19.717 7.405 1.00 53.81 154 LEU A N 1
ATOM 1179 C CA . LEU A 1 154 ? 19.908 20.687 6.684 1.00 53.81 154 LEU A CA 1
ATOM 1180 C C . LEU A 1 154 ? 20.753 21.512 7.678 1.00 53.81 154 LEU A C 1
ATOM 1182 O O . LEU A 1 154 ? 20.190 22.107 8.604 1.00 53.81 154 LEU A O 1
ATOM 1186 N N . PRO A 1 155 ? 22.086 21.622 7.490 1.00 56.66 155 PRO A N 1
ATOM 1187 C CA . PRO A 1 155 ? 22.886 22.575 8.246 1.00 56.66 155 PRO A CA 1
ATOM 1188 C C . PRO A 1 155 ? 22.377 23.987 7.940 1.00 56.66 155 PRO A C 1
ATOM 1190 O O . PRO A 1 155 ? 22.206 24.364 6.779 1.00 56.66 155 PRO A O 1
ATOM 1193 N N . LYS A 1 156 ? 22.099 24.766 8.992 1.00 53.06 156 LYS A N 1
ATOM 1194 C CA . LYS A 1 156 ? 21.722 26.174 8.834 1.00 53.06 156 LYS A CA 1
ATOM 1195 C C . LYS A 1 156 ? 22.846 26.899 8.079 1.00 53.06 156 LYS A C 1
ATOM 1197 O O . LYS A 1 156 ? 24.003 26.714 8.463 1.00 53.06 156 LYS A O 1
ATOM 1202 N N . PRO A 1 157 ? 22.544 27.717 7.056 1.00 57.81 157 PRO A N 1
ATOM 1203 C CA . PRO A 1 157 ? 23.546 28.616 6.508 1.00 57.81 157 PRO A CA 1
ATOM 1204 C C . PRO A 1 157 ? 23.948 29.592 7.621 1.00 57.81 157 PRO A C 1
ATOM 1206 O O . PRO A 1 157 ? 23.088 30.268 8.192 1.00 57.81 157 PRO A O 1
ATOM 1209 N N . GLY A 1 158 ? 25.229 29.548 7.988 1.00 55.09 158 GLY A N 1
ATOM 1210 C CA . GLY A 1 158 ? 25.881 30.550 8.829 1.00 55.09 158 GLY A CA 1
ATOM 1211 C C . GLY A 1 158 ? 26.194 31.811 8.043 1.00 55.09 158 GLY A C 1
ATOM 1212 O O . GLY A 1 158 ? 26.320 31.710 6.801 1.00 55.09 158 GLY A O 1
#